Protein AF-A0A0W8E9D4-F1 (afdb_monomer_lite)

Structure (mmCIF, N/CA/C/O backbone):
data_AF-A0A0W8E9D4-F1
#
_entry.id   AF-A0A0W8E9D4-F1
#
loop_
_atom_site.group_PDB
_atom_site.id
_atom_site.type_symbol
_atom_site.label_atom_id
_atom_site.label_alt_id
_atom_site.label_comp_id
_atom_site.label_asym_id
_atom_site.label_entity_id
_atom_site.label_seq_id
_atom_site.pdbx_PDB_ins_code
_atom_site.Cartn_x
_atom_site.Cartn_y
_atom_site.Cartn_z
_atom_site.occupancy
_atom_site.B_iso_or_equiv
_atom_site.auth_seq_id
_atom_site.auth_comp_id
_atom_site.auth_asym_id
_atom_site.auth_atom_id
_atom_site.pdbx_PDB_model_num
ATOM 1 N N . MET A 1 1 ? -22.307 8.474 21.371 1.00 62.28 1 MET A N 1
ATOM 2 C CA . MET A 1 1 ? -20.896 8.875 21.581 1.00 62.28 1 MET A CA 1
ATOM 3 C C . MET A 1 1 ? -19.915 7.883 20.947 1.00 62.28 1 MET A C 1
ATOM 5 O O . MET A 1 1 ? -19.124 8.306 20.117 1.00 62.28 1 MET A O 1
ATOM 9 N N . LEU A 1 2 ? -20.023 6.575 21.234 1.00 71.31 2 LEU A N 1
ATOM 10 C CA . LEU A 1 2 ? -19.202 5.509 20.617 1.00 71.31 2 LEU A CA 1
ATOM 11 C C . LEU A 1 2 ? -19.192 5.527 19.077 1.00 71.31 2 LEU A C 1
ATOM 13 O O . LEU A 1 2 ? -18.129 5.437 18.475 1.00 71.31 2 LEU A O 1
ATOM 17 N N . GLY A 1 3 ? -20.348 5.739 18.438 1.00 76.81 3 GLY A N 1
ATOM 18 C CA . GLY A 1 3 ? -20.422 5.835 16.974 1.00 76.81 3 GLY A CA 1
ATOM 19 C C . GLY A 1 3 ? -19.587 6.976 16.375 1.00 76.81 3 GLY A C 1
ATOM 20 O O . GLY A 1 3 ? -19.017 6.812 15.299 1.00 76.81 3 GLY A O 1
ATOM 21 N N . CYS A 1 4 ? -19.449 8.110 17.073 1.00 84.75 4 CYS A N 1
ATOM 22 C CA . CYS A 1 4 ? -18.645 9.241 16.598 1.00 84.75 4 CYS A CA 1
ATOM 23 C C . CYS A 1 4 ? -17.145 8.936 16.681 1.00 84.75 4 CYS A C 1
ATOM 25 O O . CYS A 1 4 ? -16.416 9.212 15.732 1.00 84.75 4 CYS A O 1
ATOM 27 N N . PHE A 1 5 ? -16.699 8.320 17.783 1.00 84.50 5 PHE A N 1
ATOM 28 C CA . PHE A 1 5 ? -15.315 7.866 17.943 1.00 84.50 5 PHE A CA 1
ATOM 29 C C . PHE A 1 5 ? -14.932 6.832 16.882 1.00 84.50 5 PHE A C 1
ATOM 31 O O . PHE A 1 5 ? -13.875 6.947 16.263 1.00 84.50 5 PHE A O 1
ATOM 38 N N . GLU A 1 6 ? -15.817 5.871 16.617 1.00 84.94 6 GLU A N 1
ATOM 39 C CA . GLU A 1 6 ? -15.587 4.845 15.601 1.00 84.94 6 GLU A CA 1
ATOM 40 C C . GLU A 1 6 ? -15.520 5.450 14.193 1.00 84.94 6 GLU A C 1
ATOM 42 O O . GLU A 1 6 ? -14.621 5.151 13.409 1.00 84.94 6 GLU A O 1
ATOM 47 N N . THR A 1 7 ? -16.431 6.378 13.887 1.00 86.81 7 THR A N 1
ATOM 48 C CA . THR A 1 7 ? -16.439 7.092 12.603 1.00 86.81 7 THR A CA 1
ATOM 49 C C . THR A 1 7 ? -15.158 7.903 12.417 1.00 86.81 7 THR A C 1
ATOM 51 O O . THR A 1 7 ? -14.550 7.861 11.348 1.00 86.81 7 THR A O 1
ATOM 54 N N . PHE A 1 8 ? -14.705 8.600 13.462 1.00 89.50 8 PHE A N 1
ATOM 55 C CA . PHE A 1 8 ? -13.452 9.349 13.438 1.00 89.50 8 PHE A CA 1
ATOM 56 C C . PHE A 1 8 ? -12.242 8.430 13.225 1.00 89.50 8 PHE A C 1
ATOM 58 O O . PHE A 1 8 ? -11.394 8.713 12.379 1.00 89.50 8 PHE A O 1
ATOM 65 N N . SER A 1 9 ? -12.187 7.298 13.932 1.00 88.06 9 SER A N 1
ATOM 66 C CA . SER A 1 9 ? -11.136 6.285 13.778 1.00 88.06 9 SER A CA 1
ATOM 67 C C . SER A 1 9 ? -11.087 5.723 12.353 1.00 88.06 9 SER A C 1
ATOM 69 O O . SER A 1 9 ? -10.013 5.636 11.748 1.00 88.06 9 SER A O 1
ATOM 71 N N . LEU A 1 10 ? -12.249 5.429 11.765 1.00 89.44 10 LEU A N 1
ATOM 72 C CA . LEU A 1 10 ? -12.359 4.973 10.384 1.00 89.44 10 LEU A CA 1
ATOM 73 C C . LEU A 1 10 ? -11.870 6.033 9.384 1.00 89.44 10 LEU A C 1
ATOM 75 O O . LEU A 1 10 ? -11.114 5.709 8.468 1.00 89.44 10 LEU A O 1
ATOM 79 N N . ILE A 1 11 ? -12.284 7.295 9.544 1.00 91.81 11 ILE A N 1
ATOM 80 C CA . ILE A 1 11 ? -11.850 8.400 8.673 1.00 91.81 11 ILE A CA 1
ATOM 81 C C . ILE A 1 11 ? -10.336 8.594 8.775 1.00 91.81 11 ILE A C 1
ATOM 83 O O . ILE A 1 11 ? -9.656 8.662 7.754 1.00 91.81 11 ILE A O 1
ATOM 87 N N . ASN A 1 12 ? -9.794 8.616 9.992 1.00 92.00 12 ASN A N 1
ATOM 88 C CA . ASN A 1 12 ? -8.359 8.750 10.215 1.00 92.00 12 ASN A CA 1
ATOM 89 C C . ASN A 1 12 ? -7.582 7.590 9.566 1.00 92.00 12 ASN A C 1
ATOM 91 O O . ASN A 1 12 ? -6.578 7.806 8.891 1.00 92.00 12 ASN A O 1
ATOM 95 N N . SER A 1 13 ? -8.086 6.358 9.685 1.00 91.50 13 SER A N 1
ATOM 96 C CA . SER A 1 13 ? -7.471 5.181 9.057 1.00 91.50 13 SER A CA 1
ATOM 97 C C . SER A 1 13 ? -7.475 5.285 7.530 1.00 91.50 13 SER A C 1
ATOM 99 O O . SER A 1 13 ? -6.458 5.018 6.895 1.00 91.50 13 SER A O 1
ATOM 101 N N . LYS A 1 14 ? -8.572 5.766 6.929 1.00 93.69 14 LYS A N 1
ATOM 102 C CA . LYS A 1 14 ? -8.630 6.055 5.486 1.00 93.69 14 LYS A CA 1
ATOM 103 C C . LYS A 1 14 ? -7.586 7.081 5.051 1.00 93.69 14 LYS A C 1
ATOM 105 O O . LYS A 1 14 ? -6.910 6.858 4.050 1.00 93.69 14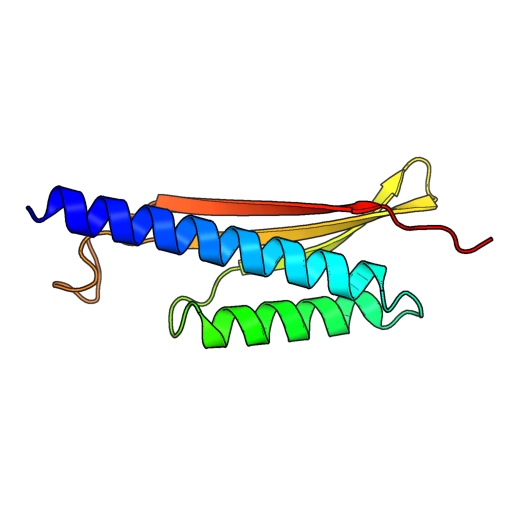 LYS A O 1
ATOM 110 N N . LEU A 1 15 ? -7.436 8.177 5.795 1.00 94.81 15 LEU A N 1
ATOM 111 C CA . LEU A 1 15 ? -6.452 9.219 5.486 1.00 94.81 15 LEU A CA 1
ATOM 112 C C . LEU A 1 15 ? -5.016 8.683 5.560 1.00 94.81 15 LEU A C 1
ATOM 114 O O . LEU A 1 15 ? -4.203 8.981 4.687 1.00 94.81 15 LEU A O 1
ATOM 118 N N . LYS A 1 16 ? -4.713 7.842 6.555 1.00 94.38 16 LYS A N 1
ATOM 119 C CA . LYS A 1 16 ? -3.405 7.182 6.686 1.00 94.38 16 LYS A CA 1
ATOM 120 C C . LYS A 1 16 ? -3.117 6.241 5.515 1.00 94.38 16 LYS A C 1
ATOM 122 O O . LYS A 1 16 ? -2.053 6.341 4.916 1.00 94.38 16 LYS A O 1
ATOM 127 N N . VAL A 1 17 ? -4.075 5.393 5.135 1.00 94.69 17 VAL A N 1
ATOM 128 C CA . VAL A 1 17 ? -3.941 4.478 3.985 1.00 94.69 17 VAL A CA 1
ATOM 129 C C . VAL A 1 17 ? -3.727 5.254 2.677 1.00 94.69 17 VAL A C 1
ATOM 131 O O . VAL A 1 17 ? -2.851 4.907 1.887 1.00 94.69 17 VAL A O 1
ATOM 134 N N . GLN A 1 18 ? -4.448 6.363 2.474 1.00 95.56 18 GLN A N 1
ATOM 135 C CA . GLN A 1 18 ? -4.227 7.259 1.330 1.00 95.56 18 GLN A CA 1
ATOM 136 C C . GLN A 1 18 ? -2.838 7.905 1.338 1.00 95.56 18 GLN A C 1
ATOM 138 O O . GLN A 1 18 ? -2.222 8.046 0.282 1.00 95.56 18 GLN A O 1
ATOM 143 N N . ARG A 1 19 ? -2.337 8.300 2.513 1.00 95.12 19 ARG A N 1
ATOM 144 C CA . ARG A 1 19 ? -0.996 8.874 2.656 1.00 95.12 19 ARG A CA 1
ATOM 145 C C . ARG A 1 19 ? 0.092 7.865 2.297 1.00 95.12 19 ARG A C 1
ATOM 147 O O . ARG A 1 19 ? 0.989 8.222 1.543 1.00 95.12 19 ARG A O 1
ATOM 154 N N . ILE A 1 20 ? -0.020 6.624 2.776 1.00 94.62 20 ILE A N 1
ATOM 155 C CA . ILE A 1 20 ? 0.916 5.539 2.439 1.00 94.62 20 ILE A CA 1
ATOM 156 C C . ILE A 1 20 ? 0.956 5.330 0.921 1.00 94.62 20 ILE A C 1
ATOM 158 O O . ILE A 1 20 ? 2.034 5.312 0.332 1.00 94.62 20 ILE A O 1
ATOM 162 N N . ALA A 1 21 ? -0.216 5.252 0.278 1.00 95.19 21 ALA A N 1
ATOM 163 C CA . ALA A 1 21 ? -0.304 5.076 -1.168 1.00 95.19 21 ALA A CA 1
ATOM 164 C C . ALA A 1 21 ? 0.390 6.221 -1.928 1.00 95.19 21 ALA A C 1
ATOM 166 O O . ALA A 1 21 ? 1.211 5.976 -2.811 1.00 95.19 21 ALA A O 1
ATOM 167 N N . ARG A 1 22 ? 0.101 7.477 -1.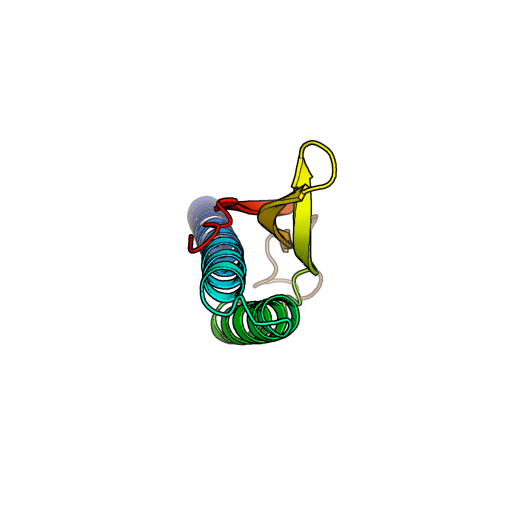562 1.00 94.12 22 ARG A N 1
ATOM 168 C CA . ARG A 1 22 ? 0.679 8.660 -2.221 1.00 94.12 22 ARG A CA 1
ATOM 169 C C . ARG A 1 22 ? 2.190 8.748 -2.062 1.00 94.12 22 ARG A C 1
ATOM 171 O O . ARG A 1 22 ? 2.875 8.984 -3.048 1.00 94.12 22 ARG A O 1
ATOM 178 N N . GLU A 1 23 ? 2.701 8.557 -0.852 1.00 93.06 23 GLU A N 1
ATOM 179 C CA . GLU A 1 23 ? 4.140 8.654 -0.593 1.00 93.06 23 GLU A CA 1
ATOM 180 C C . GLU A 1 23 ? 4.920 7.513 -1.247 1.00 93.06 23 GLU A C 1
ATOM 182 O O . GLU A 1 23 ? 5.989 7.762 -1.794 1.00 93.06 23 GLU A O 1
ATOM 187 N N . GLY A 1 24 ? 4.368 6.294 -1.266 1.00 91.88 24 GLY A N 1
ATOM 188 C CA . GLY A 1 24 ? 4.971 5.174 -1.989 1.00 91.88 24 GLY A CA 1
ATOM 189 C C . GLY A 1 24 ? 5.034 5.427 -3.496 1.00 91.88 24 GLY A C 1
ATOM 190 O O . GLY A 1 24 ? 6.096 5.308 -4.097 1.00 91.88 24 GLY A O 1
ATOM 191 N N . ALA A 1 25 ? 3.920 5.838 -4.115 1.00 91.06 25 ALA A N 1
ATOM 192 C CA . ALA A 1 25 ? 3.908 6.129 -5.551 1.00 91.06 25 ALA A CA 1
ATOM 193 C C . ALA A 1 25 ? 4.833 7.302 -5.918 1.00 91.06 25 ALA A C 1
ATOM 195 O O . ALA A 1 25 ? 5.533 7.239 -6.925 1.00 91.06 25 ALA A O 1
ATOM 196 N N . ARG A 1 26 ? 4.878 8.344 -5.079 1.00 90.38 26 ARG A N 1
ATOM 197 C CA . ARG A 1 26 ? 5.777 9.486 -5.260 1.00 90.38 26 ARG A CA 1
ATOM 198 C C . ARG A 1 26 ? 7.247 9.077 -5.184 1.00 90.38 26 ARG A C 1
ATOM 200 O O . ARG A 1 26 ? 8.037 9.541 -5.994 1.00 90.38 26 ARG A O 1
ATOM 207 N N . GLU A 1 27 ? 7.615 8.224 -4.233 1.00 90.44 27 GLU A N 1
ATOM 208 C CA . GLU A 1 27 ? 9.003 7.776 -4.078 1.00 90.44 27 GLU A CA 1
ATOM 209 C C . GLU A 1 27 ? 9.490 6.973 -5.284 1.00 90.44 27 GLU A C 1
ATOM 211 O O . GLU A 1 27 ? 10.615 7.169 -5.740 1.00 90.44 27 GLU A O 1
ATOM 216 N N . ALA A 1 28 ? 8.630 6.111 -5.830 1.00 89.25 28 ALA A N 1
ATOM 217 C CA . ALA A 1 28 ? 8.958 5.348 -7.029 1.00 89.25 28 ALA A CA 1
ATOM 218 C C . ALA A 1 28 ? 9.062 6.243 -8.268 1.00 89.25 28 ALA A C 1
ATOM 220 O O . ALA A 1 28 ? 9.905 5.980 -9.117 1.00 89.25 28 ALA A O 1
ATOM 221 N N . ALA A 1 29 ? 8.257 7.307 -8.355 1.00 86.38 29 ALA A N 1
ATOM 222 C CA . ALA A 1 29 ? 8.370 8.285 -9.434 1.00 86.38 29 ALA A CA 1
ATOM 223 C C . ALA A 1 29 ? 9.660 9.129 -9.342 1.00 86.38 29 ALA A C 1
ATOM 225 O O . ALA A 1 29 ? 10.213 9.500 -10.368 1.00 86.38 29 ALA A O 1
ATOM 226 N N . ILE A 1 30 ? 10.157 9.423 -8.133 1.00 86.88 30 ILE A N 1
ATOM 227 C CA . ILE A 1 30 ? 11.388 10.213 -7.935 1.00 86.88 30 ILE A CA 1
ATOM 228 C C . ILE A 1 30 ? 12.653 9.379 -8.196 1.00 86.88 30 ILE A C 1
ATOM 230 O O . ILE A 1 30 ? 13.603 9.876 -8.794 1.00 86.88 30 ILE A O 1
ATOM 234 N N . ASN A 1 31 ? 12.692 8.121 -7.748 1.00 83.38 31 ASN A N 1
ATOM 235 C CA . ASN A 1 31 ? 13.905 7.292 -7.772 1.00 83.38 31 ASN A CA 1
ATOM 236 C C . ASN A 1 31 ? 13.949 6.336 -8.976 1.00 83.38 31 ASN A C 1
ATOM 238 O O . ASN A 1 31 ? 14.174 5.135 -8.833 1.00 83.38 31 ASN A O 1
ATOM 242 N N . TYR A 1 32 ? 13.736 6.882 -10.168 1.00 69.62 32 TYR A N 1
ATOM 243 C CA . TYR A 1 32 ? 13.538 6.174 -11.439 1.00 69.62 32 TYR A CA 1
ATOM 244 C C . TYR A 1 32 ? 14.634 5.153 -11.836 1.00 69.62 32 TYR A C 1
ATOM 246 O O . TYR A 1 32 ? 14.382 4.256 -12.635 1.00 69.62 32 TYR A O 1
ATOM 254 N N . ASN A 1 33 ? 15.832 5.200 -11.254 1.00 66.88 33 ASN A N 1
ATOM 255 C CA . ASN A 1 33 ? 17.026 4.479 -11.726 1.00 66.88 33 ASN A CA 1
ATOM 256 C C . ASN A 1 33 ? 17.040 2.944 -11.482 1.00 66.88 33 ASN A C 1
ATOM 258 O O . ASN A 1 33 ? 18.085 2.373 -11.183 1.00 66.88 33 ASN A O 1
ATOM 262 N N . GLY A 1 34 ? 15.900 2.256 -11.581 1.00 64.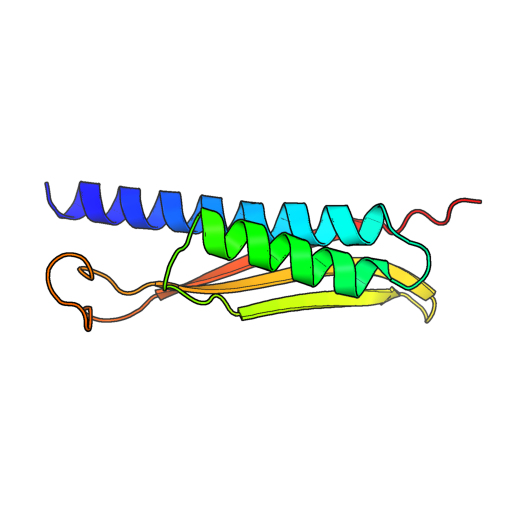00 34 GLY A N 1
ATOM 263 C CA . GLY A 1 34 ? 15.760 0.800 -11.440 1.00 64.00 34 GLY A CA 1
ATOM 264 C C . GLY A 1 34 ? 15.463 0.320 -10.016 1.00 64.00 34 GLY A C 1
ATOM 265 O O . GLY A 1 34 ? 14.805 -0.702 -9.845 1.00 64.00 34 GLY A O 1
ATOM 266 N N . GLU A 1 35 ? 15.846 1.090 -8.995 1.00 73.94 35 GLU A N 1
ATOM 267 C CA . GLU A 1 35 ? 15.604 0.764 -7.577 1.00 73.94 35 GLU A CA 1
ATOM 268 C C . GLU A 1 35 ? 14.335 1.422 -6.999 1.00 73.94 35 GLU A C 1
ATOM 270 O O . GLU A 1 35 ? 13.922 1.127 -5.875 1.00 73.94 35 GLU A O 1
ATOM 275 N N . GLY A 1 36 ? 13.670 2.295 -7.765 1.00 81.50 36 GLY A N 1
ATOM 276 C CA . GLY A 1 36 ? 12.548 3.106 -7.282 1.00 81.50 36 GLY A CA 1
ATOM 277 C C . GLY A 1 36 ? 11.368 2.305 -6.741 1.00 81.50 36 GLY A C 1
ATOM 278 O O . GLY A 1 36 ? 10.728 2.729 -5.781 1.00 81.50 36 GLY A O 1
ATOM 279 N N . LEU A 1 37 ? 11.098 1.119 -7.294 1.00 86.12 37 LEU A N 1
ATOM 280 C CA . LEU A 1 37 ? 10.025 0.247 -6.805 1.00 86.12 37 LEU A CA 1
ATOM 281 C C . LEU A 1 37 ? 10.314 -0.321 -5.414 1.00 86.12 37 LEU A C 1
ATOM 283 O O . LEU A 1 37 ? 9.403 -0.404 -4.586 1.00 86.12 37 LEU A O 1
ATOM 287 N N . ASP A 1 38 ? 11.557 -0.709 -5.152 1.00 88.88 38 ASP A N 1
ATOM 288 C CA . ASP A 1 38 ? 11.937 -1.282 -3.864 1.00 88.88 38 ASP A CA 1
ATOM 289 C C . ASP A 1 38 ? 12.072 -0.188 -2.802 1.00 88.88 38 ASP A C 1
ATOM 291 O O . ASP A 1 38 ? 11.564 -0.357 -1.691 1.00 88.88 38 ASP A O 1
ATOM 295 N N . LEU A 1 39 ? 12.602 0.983 -3.173 1.00 89.25 39 LEU A N 1
ATOM 296 C CA . LEU A 1 39 ? 12.594 2.181 -2.328 1.00 89.25 39 LEU A CA 1
ATOM 297 C C . LEU A 1 39 ? 11.168 2.627 -1.983 1.00 89.25 39 LEU A C 1
ATOM 299 O O . LEU A 1 39 ? 10.866 2.925 -0.827 1.00 89.25 39 LEU A O 1
ATOM 303 N N . ALA A 1 40 ? 10.252 2.602 -2.951 1.00 90.50 40 ALA A N 1
ATOM 304 C CA . ALA A 1 40 ? 8.849 2.919 -2.721 1.00 90.50 40 ALA A CA 1
ATOM 305 C C . ALA A 1 40 ? 8.164 1.942 -1.772 1.00 90.50 40 ALA A C 1
ATOM 307 O O . ALA A 1 40 ? 7.407 2.371 -0.899 1.00 90.50 40 ALA A O 1
ATOM 308 N N . LYS A 1 41 ? 8.421 0.637 -1.915 1.00 91.94 41 LYS A N 1
ATOM 309 C CA . LYS A 1 41 ? 7.904 -0.369 -0.979 1.00 91.94 41 LYS A CA 1
ATOM 310 C C . LYS A 1 41 ? 8.471 -0.160 0.420 1.00 91.94 41 LYS A C 1
ATOM 312 O O . LYS A 1 41 ? 7.698 -0.202 1.374 1.00 91.94 41 LYS A O 1
ATOM 317 N N . ALA A 1 42 ? 9.775 0.090 0.542 1.00 92.69 42 ALA A N 1
ATOM 318 C CA . ALA A 1 42 ? 10.423 0.361 1.821 1.00 92.69 42 ALA A CA 1
ATOM 319 C C . ALA A 1 42 ? 9.819 1.602 2.491 1.00 92.69 42 ALA A C 1
ATOM 321 O O . ALA A 1 42 ? 9.327 1.513 3.611 1.00 92.69 42 ALA A O 1
ATOM 322 N N . LYS A 1 43 ? 9.710 2.722 1.768 1.00 93.12 43 LYS A N 1
ATOM 323 C CA . LYS A 1 43 ? 9.113 3.954 2.296 1.00 93.12 43 LYS A CA 1
ATOM 324 C C . LYS A 1 43 ? 7.639 3.786 2.658 1.00 93.12 43 LYS A C 1
ATOM 326 O O . LYS A 1 43 ? 7.201 4.248 3.709 1.00 93.12 43 LYS A O 1
ATOM 331 N N . ALA A 1 44 ? 6.851 3.134 1.804 1.00 93.38 44 ALA A N 1
ATOM 332 C CA . ALA A 1 44 ? 5.446 2.870 2.094 1.00 93.38 44 ALA A CA 1
ATOM 333 C C . ALA A 1 44 ? 5.295 2.003 3.353 1.00 93.38 44 ALA A C 1
ATOM 335 O O . ALA A 1 44 ? 4.403 2.255 4.163 1.00 93.38 44 ALA A O 1
ATOM 336 N N . LYS A 1 45 ? 6.192 1.029 3.546 1.00 93.81 45 LYS A N 1
ATOM 337 C CA . LYS A 1 45 ? 6.245 0.202 4.750 1.00 93.81 45 LYS A CA 1
ATOM 338 C C . LYS A 1 45 ? 6.644 1.009 5.988 1.00 93.81 45 LYS A C 1
ATOM 340 O O . LYS A 1 45 ? 5.928 0.937 6.976 1.00 93.81 45 LYS A O 1
ATOM 345 N N . ASP A 1 46 ? 7.678 1.842 5.919 1.00 93.75 46 ASP A N 1
ATOM 346 C CA . ASP A 1 46 ? 8.100 2.687 7.046 1.00 93.75 46 ASP A CA 1
ATOM 347 C C . ASP A 1 46 ? 6.978 3.635 7.498 1.00 93.75 46 ASP A C 1
ATOM 349 O O . ASP A 1 46 ? 6.696 3.787 8.689 1.00 93.75 46 ASP A O 1
ATOM 353 N N . ILE A 1 47 ? 6.267 4.239 6.540 1.00 93.50 47 ILE A N 1
ATOM 354 C CA . ILE A 1 47 ? 5.103 5.091 6.816 1.00 93.50 47 ILE A CA 1
ATOM 355 C C . ILE A 1 47 ? 3.956 4.261 7.410 1.00 93.50 47 ILE A C 1
ATOM 357 O O . ILE A 1 47 ? 3.264 4.726 8.322 1.00 93.50 47 ILE A O 1
ATOM 361 N N . ALA A 1 48 ? 3.732 3.042 6.916 1.00 93.00 48 ALA A N 1
ATOM 362 C CA . ALA A 1 48 ? 2.735 2.141 7.482 1.00 93.00 48 ALA A CA 1
ATOM 363 C C . ALA A 1 48 ? 3.066 1.781 8.935 1.00 93.00 48 ALA A C 1
ATOM 365 O O . ALA A 1 48 ? 2.195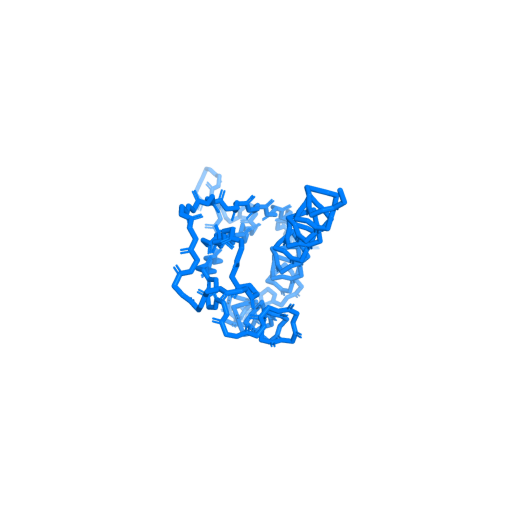 1.911 9.792 1.00 93.00 48 ALA A O 1
ATOM 366 N N . ASP A 1 49 ? 4.315 1.436 9.231 1.00 92.12 49 ASP A N 1
ATOM 367 C CA . ASP A 1 49 ? 4.773 1.095 10.577 1.00 92.12 49 ASP A CA 1
ATOM 368 C C . ASP A 1 49 ? 4.667 2.296 11.534 1.00 92.12 49 ASP A C 1
ATOM 370 O O . ASP A 1 49 ? 4.301 2.137 12.701 1.00 92.12 49 ASP A O 1
ATOM 374 N N . GLN A 1 50 ? 4.881 3.519 11.033 1.00 91.12 50 GLN A N 1
ATOM 375 C CA . GLN A 1 50 ? 4.732 4.748 11.814 1.00 91.12 50 GLN A CA 1
ATOM 376 C C . GLN A 1 50 ? 3.268 5.093 12.138 1.00 91.12 50 GLN A C 1
ATOM 378 O O . GLN A 1 50 ? 2.953 5.506 13.257 1.00 91.12 50 GLN A O 1
ATOM 383 N N . TYR A 1 51 ? 2.359 4.991 11.162 1.00 88.38 51 TYR A N 1
ATOM 384 C CA . TYR A 1 51 ? 0.985 5.496 11.304 1.00 88.38 51 TYR A CA 1
ATOM 385 C C . TYR A 1 51 ? -0.058 4.422 11.625 1.00 88.38 51 TYR A C 1
ATOM 387 O O . TYR A 1 51 ? -1.121 4.752 12.169 1.00 88.38 51 TYR A O 1
ATOM 395 N N . LEU A 1 52 ? 0.219 3.170 11.277 1.00 87.38 52 LEU A N 1
ATOM 396 C CA . LEU A 1 52 ? -0.648 2.001 11.414 1.00 87.38 52 LEU A CA 1
ATOM 397 C C . LEU A 1 52 ? 0.126 0.846 12.080 1.00 87.38 52 LEU A C 1
ATOM 399 O O . LEU A 1 52 ? 0.261 -0.240 11.504 1.00 87.38 52 LEU A O 1
ATOM 403 N N . PRO A 1 53 ? 0.628 1.048 13.314 1.00 81.31 53 PRO A N 1
ATOM 404 C CA . PRO A 1 53 ? 1.326 -0.012 14.020 1.00 81.31 53 PRO A CA 1
ATOM 405 C C . PRO A 1 53 ? 0.396 -1.222 14.178 1.00 81.31 53 PRO A C 1
ATOM 407 O O . PRO A 1 53 ? -0.798 -1.079 14.451 1.00 81.31 53 PRO A O 1
ATOM 410 N N . GLN A 1 54 ? 0.948 -2.424 14.000 1.00 79.62 54 GLN A N 1
ATOM 411 C CA . GLN A 1 54 ? 0.259 -3.712 14.195 1.00 79.62 54 GLN A CA 1
ATOM 412 C C . GLN A 1 54 ? -0.890 -4.031 13.218 1.00 79.62 54 GLN A C 1
ATOM 414 O O . GLN A 1 54 ? -1.545 -5.059 13.376 1.00 79.62 54 GLN A O 1
ATOM 419 N N . THR A 1 55 ? -1.144 -3.195 12.207 1.00 76.94 55 THR A N 1
ATOM 420 C CA . THR A 1 55 ? -2.261 -3.392 11.259 1.00 76.94 55 THR A CA 1
ATOM 421 C C . THR A 1 55 ? -1.840 -3.984 9.908 1.00 76.94 55 THR A C 1
ATOM 423 O O . THR A 1 55 ? -2.711 -4.300 9.105 1.00 76.94 55 THR A O 1
ATOM 426 N N . ASN A 1 56 ? -0.529 -4.176 9.697 1.00 84.50 56 ASN A N 1
ATOM 427 C CA . ASN A 1 56 ? 0.129 -4.829 8.551 1.00 84.50 56 ASN A CA 1
ATOM 428 C C . ASN A 1 56 ? -0.647 -4.722 7.216 1.00 84.50 56 ASN A C 1
ATOM 430 O O . ASN A 1 56 ? -1.173 -5.727 6.730 1.00 84.50 56 ASN A O 1
ATOM 434 N N . PRO A 1 57 ? -0.782 -3.507 6.651 1.00 90.75 57 PRO A N 1
ATOM 435 C CA . PRO A 1 57 ? -1.518 -3.303 5.406 1.00 90.75 57 PRO A CA 1
ATOM 436 C C . PRO A 1 57 ? -0.843 -4.010 4.217 1.00 90.75 57 PRO A C 1
ATOM 438 O O . PRO A 1 57 ? 0.381 -4.071 4.130 1.00 90.75 57 PRO A O 1
ATOM 441 N N . ASP A 1 58 ? -1.644 -4.496 3.265 1.00 93.94 58 ASP A N 1
ATOM 442 C CA . ASP A 1 58 ? -1.160 -5.040 1.987 1.00 93.94 58 ASP A CA 1
ATOM 443 C C . ASP A 1 58 ? -0.765 -3.882 1.066 1.00 93.94 58 ASP A C 1
ATOM 445 O O . ASP A 1 58 ? -1.626 -3.111 0.635 1.00 93.94 58 ASP A O 1
ATOM 449 N N . ILE A 1 59 ? 0.532 -3.747 0.787 1.00 93.69 59 ILE A N 1
ATOM 450 C CA . ILE A 1 59 ? 1.109 -2.683 -0.041 1.00 93.69 59 ILE A CA 1
ATOM 451 C C . ILE A 1 59 ? 1.630 -3.296 -1.341 1.00 93.69 59 ILE A C 1
ATOM 453 O O . ILE A 1 59 ? 2.507 -4.159 -1.337 1.00 93.69 59 ILE A O 1
ATOM 457 N N . LYS A 1 60 ? 1.129 -2.800 -2.471 1.00 93.81 60 LYS A N 1
ATOM 458 C CA . LYS A 1 60 ? 1.545 -3.194 -3.818 1.00 93.81 60 LYS A CA 1
ATOM 459 C C . LYS A 1 60 ? 2.008 -1.970 -4.582 1.00 93.81 60 LYS A C 1
ATOM 461 O O . LYS A 1 60 ? 1.223 -1.053 -4.793 1.00 93.81 60 LYS A O 1
ATOM 466 N N . VAL A 1 61 ? 3.257 -1.987 -5.029 1.00 91.38 61 VAL A N 1
ATOM 467 C CA . VAL A 1 61 ? 3.815 -0.964 -5.918 1.00 91.38 61 VAL A CA 1
ATOM 468 C C . VAL A 1 61 ? 4.210 -1.640 -7.221 1.00 91.38 61 VAL A C 1
ATOM 470 O O . VAL A 1 61 ? 4.907 -2.656 -7.190 1.00 91.38 61 VAL A O 1
ATOM 473 N N . TYR A 1 62 ? 3.740 -1.109 -8.344 1.00 89.56 62 TYR A N 1
ATOM 474 C CA . TYR A 1 62 ? 4.041 -1.631 -9.672 1.00 89.56 62 TYR A CA 1
ATOM 475 C C . TYR A 1 62 ? 4.050 -0.517 -10.717 1.00 89.56 62 TYR A C 1
ATOM 477 O O . TYR A 1 62 ? 3.380 0.505 -10.563 1.00 89.56 62 TYR A O 1
ATOM 485 N N . ILE A 1 63 ? 4.805 -0.739 -11.790 1.00 88.12 63 ILE A N 1
ATOM 486 C CA . ILE A 1 63 ? 4.764 0.105 -12.982 1.00 88.12 63 ILE A CA 1
ATOM 487 C C . ILE A 1 63 ? 3.609 -0.384 -13.845 1.00 88.12 63 ILE A C 1
ATOM 489 O O . ILE A 1 63 ? 3.489 -1.577 -14.134 1.00 88.12 63 ILE A O 1
ATOM 493 N N . ASN A 1 64 ? 2.742 0.537 -14.232 1.00 86.19 64 ASN A N 1
ATOM 494 C CA . ASN A 1 64 ? 1.717 0.286 -15.217 1.00 86.19 64 ASN A CA 1
ATOM 495 C C . ASN A 1 64 ? 2.227 0.733 -16.591 1.00 86.19 64 ASN A C 1
ATOM 497 O O . ASN A 1 64 ? 2.778 1.825 -16.752 1.00 86.19 64 ASN A O 1
ATOM 501 N N . LYS A 1 65 ? 2.059 -0.157 -17.571 1.00 84.00 65 LYS A N 1
ATOM 502 C CA . LYS A 1 65 ? 2.531 0.046 -18.937 1.00 84.00 65 LYS A CA 1
ATOM 503 C C . LYS A 1 65 ? 1.366 0.423 -19.836 1.00 84.00 65 LYS A C 1
ATOM 505 O O . LYS A 1 65 ? 0.327 -0.237 -19.806 1.00 84.00 65 LYS A O 1
ATOM 510 N N . VAL A 1 66 ? 1.547 1.444 -20.662 1.00 80.50 66 VAL A N 1
ATOM 511 C CA . VAL A 1 66 ? 0.591 1.829 -21.706 1.00 80.50 66 VAL A CA 1
ATOM 512 C C . VAL A 1 66 ? 1.303 1.653 -23.038 1.00 80.50 66 VAL A C 1
ATOM 514 O O . VAL A 1 66 ? 2.399 2.158 -23.224 1.00 80.50 66 VAL A O 1
ATOM 517 N N . ASN A 1 67 ? 0.717 0.873 -23.949 1.00 81.06 67 ASN A N 1
ATOM 518 C CA . ASN A 1 67 ? 1.314 0.543 -25.252 1.00 81.06 67 ASN A CA 1
ATOM 519 C C . ASN A 1 67 ? 2.707 -0.125 -25.193 1.00 81.06 67 ASN A C 1
ATOM 521 O O . ASN A 1 67 ? 3.454 -0.078 -26.162 1.00 81.06 67 ASN A O 1
ATOM 525 N N . GLY A 1 68 ? 3.037 -0.796 -24.084 1.00 77.81 68 GLY A N 1
ATOM 526 C CA . GLY A 1 68 ? 4.321 -1.487 -23.898 1.00 77.81 68 GLY A CA 1
ATOM 527 C C . GLY A 1 68 ? 5.411 -0.634 -23.243 1.00 77.81 68 GLY A C 1
ATOM 528 O O . GLY A 1 68 ? 6.419 -1.192 -22.811 1.00 77.81 68 GLY A O 1
ATOM 529 N N . GLU A 1 69 ? 5.168 0.666 -23.086 1.00 79.31 69 GLU A N 1
ATOM 530 C CA . GLU A 1 69 ? 6.068 1.619 -22.436 1.00 79.31 69 GLU A CA 1
ATOM 531 C C . GLU A 1 69 ? 5.651 1.867 -20.985 1.00 79.31 69 GLU A C 1
ATOM 533 O O . GLU A 1 69 ? 4.470 1.765 -20.631 1.00 79.31 69 GLU A O 1
ATOM 538 N N . ASP A 1 70 ? 6.630 2.161 -20.133 1.00 81.62 70 ASP A N 1
ATOM 539 C CA . ASP A 1 70 ? 6.406 2.478 -18.725 1.00 81.62 70 ASP A CA 1
ATOM 540 C C . ASP A 1 70 ? 5.741 3.858 -18.629 1.00 81.62 70 ASP A C 1
ATOM 542 O O . ASP A 1 70 ? 6.344 4.871 -18.958 1.00 81.62 70 ASP A O 1
ATOM 546 N N . ALA A 1 71 ? 4.469 3.899 -18.220 1.00 81.12 71 ALA A N 1
ATOM 547 C CA . ALA A 1 71 ? 3.659 5.117 -18.308 1.00 81.12 71 ALA A CA 1
ATOM 548 C C . ALA A 1 71 ? 3.437 5.787 -16.950 1.00 81.12 71 ALA A C 1
ATOM 550 O O . ALA A 1 71 ? 3.356 7.010 -16.832 1.00 81.12 71 ALA A O 1
ATOM 551 N N . ASN A 1 72 ? 3.256 4.985 -15.905 1.00 86.19 72 ASN A N 1
ATOM 552 C CA . ASN A 1 72 ? 2.970 5.481 -14.569 1.00 86.19 72 ASN A CA 1
ATOM 553 C C . ASN A 1 72 ? 3.292 4.456 -13.491 1.00 86.19 72 ASN A C 1
ATOM 555 O O . ASN A 1 72 ? 3.216 3.244 -13.683 1.00 86.19 72 ASN A O 1
ATOM 559 N N . VAL A 1 73 ? 3.582 4.971 -12.305 1.00 88.94 73 VAL A N 1
ATOM 560 C CA . VAL A 1 73 ? 3.725 4.171 -11.094 1.00 88.94 73 VAL A CA 1
ATOM 561 C C . VAL A 1 73 ? 2.391 4.130 -10.377 1.00 88.94 73 VAL A C 1
ATOM 563 O O . VAL A 1 73 ? 1.749 5.160 -10.154 1.00 88.94 73 VAL A O 1
ATOM 566 N N . VAL A 1 74 ? 2.004 2.933 -9.951 1.00 91.56 74 VAL A N 1
ATOM 567 C CA . VAL A 1 74 ? 0.816 2.704 -9.140 1.00 91.56 74 VAL A CA 1
ATOM 568 C C . VAL A 1 74 ? 1.225 2.135 -7.789 1.00 91.56 74 VAL A C 1
ATOM 570 O O . VAL A 1 74 ? 1.888 1.103 -7.710 1.00 91.56 74 VAL A O 1
ATOM 573 N N . CYS A 1 75 ? 0.787 2.789 -6.714 1.00 93.25 75 CYS A N 1
ATOM 574 C CA . CYS A 1 75 ? 0.849 2.250 -5.360 1.00 93.25 75 CYS A CA 1
ATOM 575 C C . CYS A 1 75 ? -0.572 2.005 -4.853 1.00 93.25 75 CYS A C 1
ATOM 577 O O . CYS A 1 75 ? -1.376 2.934 -4.746 1.00 93.25 75 CYS A O 1
ATOM 579 N N . SER A 1 76 ? -0.883 0.750 -4.547 1.00 95.12 76 SER A N 1
ATOM 580 C CA . SER A 1 76 ? -2.156 0.308 -3.992 1.00 95.12 76 SER A CA 1
ATOM 581 C C . SER A 1 76 ? -1.949 -0.222 -2.580 1.00 95.12 76 SER A C 1
ATOM 583 O O . SER A 1 76 ? -1.106 -1.084 -2.352 1.00 95.12 76 SER A O 1
ATOM 585 N N . VAL A 1 77 ? -2.755 0.261 -1.642 1.00 95.31 77 VAL A N 1
ATOM 586 C CA . VAL A 1 77 ? -2.695 -0.109 -0.229 1.00 95.31 77 VAL A CA 1
ATOM 587 C C . VAL A 1 77 ? -4.067 -0.589 0.216 1.00 95.31 77 VAL A C 1
ATOM 589 O O . VAL A 1 77 ? -5.066 0.102 0.003 1.00 95.31 77 VAL A O 1
ATOM 592 N N . SER A 1 78 ? -4.116 -1.761 0.843 1.00 94.56 78 SER A N 1
ATOM 593 C CA . SER A 1 78 ? -5.337 -2.340 1.408 1.00 94.56 7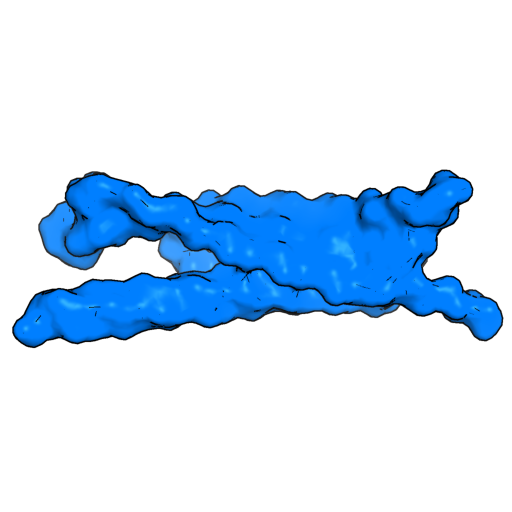8 SER A CA 1
ATOM 594 C C . SER A 1 78 ? -5.158 -2.607 2.899 1.00 94.56 78 SER A C 1
ATOM 596 O O . SER A 1 78 ? -4.170 -3.203 3.316 1.00 94.56 78 SER A O 1
ATOM 598 N N . LEU A 1 79 ? -6.130 -2.193 3.705 1.00 92.75 79 LEU A N 1
ATOM 599 C CA . LEU A 1 79 ? -6.154 -2.404 5.149 1.00 92.75 79 LEU A CA 1
ATOM 600 C C . LEU A 1 79 ? -7.481 -3.037 5.562 1.00 92.75 79 LEU A C 1
ATOM 602 O O . LEU A 1 79 ? -8.546 -2.484 5.285 1.00 92.75 79 LEU A O 1
ATOM 606 N N . ASP A 1 80 ? -7.420 -4.145 6.292 1.00 90.06 80 ASP A N 1
ATOM 607 C CA . ASP A 1 80 ? -8.600 -4.744 6.910 1.00 90.06 80 ASP A CA 1
ATOM 608 C C . ASP A 1 80 ? -8.881 -4.063 8.255 1.00 90.06 80 ASP A C 1
ATOM 610 O O . ASP A 1 80 ? -8.288 -4.375 9.287 1.00 90.06 80 ASP A O 1
ATOM 614 N N . TYR A 1 81 ? -9.792 -3.090 8.241 1.00 87.88 81 TYR A N 1
ATOM 615 C CA . TYR A 1 81 ? -10.202 -2.359 9.433 1.00 87.88 81 TYR A CA 1
ATOM 616 C C . TYR A 1 81 ? -11.218 -3.171 10.228 1.00 87.88 81 TYR A C 1
ATOM 618 O O . TYR A 1 81 ? -12.290 -3.498 9.714 1.00 87.88 81 TYR A O 1
ATOM 626 N N . LYS A 1 82 ? -10.918 -3.462 11.492 1.00 86.81 82 LYS A N 1
ATOM 627 C CA . LYS A 1 82 ? -11.846 -4.138 12.400 1.00 86.81 82 LYS A CA 1
ATOM 628 C C . LYS A 1 82 ? -12.501 -3.120 13.319 1.00 86.81 82 LYS A C 1
ATOM 630 O O . LYS A 1 82 ? -11.810 -2.330 13.957 1.00 86.81 82 LYS A O 1
ATOM 635 N N . PHE A 1 83 ? -13.827 -3.158 13.412 1.00 82.12 83 PHE A N 1
ATOM 636 C CA . PHE A 1 83 ? -14.534 -2.253 14.310 1.00 82.12 83 PHE A CA 1
ATOM 637 C C . PHE A 1 83 ? -14.355 -2.676 15.766 1.00 82.12 83 PHE A C 1
ATOM 639 O O . PHE A 1 83 ? -14.188 -3.863 16.067 1.00 82.12 83 PHE A O 1
ATOM 646 N N . VAL A 1 84 ? -14.446 -1.708 16.682 1.00 79.38 84 VAL A N 1
ATOM 647 C CA . VAL A 1 84 ? -14.462 -1.951 18.139 1.00 79.38 84 VAL A CA 1
ATOM 648 C C . VAL A 1 84 ? -13.180 -2.646 18.643 1.00 79.38 84 VAL A C 1
ATOM 650 O O . VAL A 1 84 ? -13.1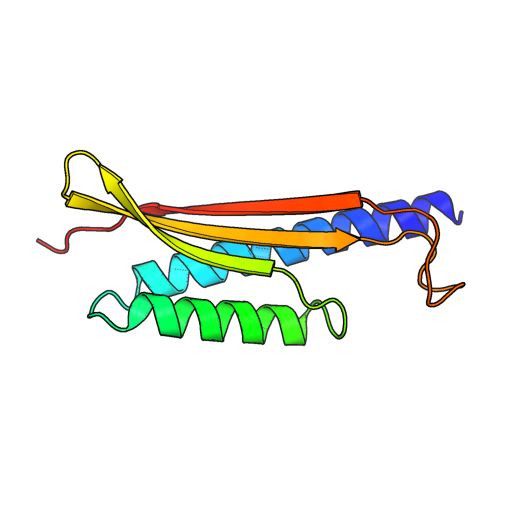43 -3.227 19.730 1.00 79.38 84 VAL A O 1
ATOM 653 N N . GLN A 1 85 ? -12.092 -2.561 17.870 1.00 71.56 85 GLN A N 1
ATOM 654 C CA . GLN A 1 85 ? -10.824 -3.240 18.154 1.00 71.56 85 GLN A CA 1
ATOM 655 C C . GLN A 1 85 ? -10.178 -2.769 19.470 1.00 71.56 85 GLN A C 1
ATOM 657 O O . GLN A 1 85 ? -9.413 -3.497 20.097 1.00 71.56 85 GLN A O 1
ATOM 662 N N . TYR A 1 86 ? -10.545 -1.565 19.926 1.00 69.19 86 TYR A N 1
ATOM 663 C CA . TYR A 1 86 ? -10.142 -1.014 21.219 1.00 69.19 86 TYR A CA 1
ATOM 664 C C . TYR A 1 86 ? -10.713 -1.794 22.418 1.00 69.19 86 TYR A C 1
ATOM 666 O O . TYR A 1 86 ? -10.067 -1.875 23.457 1.00 69.19 86 TYR A O 1
ATOM 674 N N . PHE A 1 87 ? -11.903 -2.395 22.285 1.00 69.19 87 PHE A N 1
ATOM 675 C CA . PHE A 1 87 ? -12.560 -3.129 23.377 1.00 69.19 87 PHE A CA 1
ATOM 676 C C . PHE A 1 87 ? -12.419 -4.650 23.250 1.00 69.19 87 PHE A C 1
ATOM 678 O O . PHE A 1 87 ? -12.459 -5.357 24.254 1.00 69.19 87 PHE A O 1
ATOM 685 N N . ARG A 1 88 ? -12.245 -5.175 22.031 1.00 71.12 88 ARG A N 1
ATOM 686 C CA . ARG A 1 88 ? -11.930 -6.589 21.779 1.00 71.12 88 ARG A CA 1
ATOM 687 C C . ARG A 1 88 ? -10.788 -6.662 20.781 1.00 71.12 88 ARG A C 1
ATOM 689 O O . ARG A 1 88 ? -10.949 -6.194 19.660 1.00 71.12 88 ARG A O 1
ATOM 696 N N . LYS A 1 89 ? -9.676 -7.308 21.148 1.00 66.56 89 LYS A N 1
ATOM 697 C CA . LYS A 1 89 ? -8.518 -7.492 20.249 1.00 66.56 89 LYS A CA 1
ATOM 698 C C . LYS A 1 89 ? -8.899 -8.172 18.925 1.00 66.56 89 LYS A C 1
ATOM 700 O O . LYS A 1 89 ? -8.328 -7.852 17.885 1.00 66.56 89 LYS A O 1
ATOM 705 N N . ASP A 1 90 ? -9.917 -9.031 18.957 1.00 66.12 90 ASP A N 1
ATOM 706 C CA . ASP A 1 90 ? -10.434 -9.727 17.774 1.00 66.12 90 ASP A CA 1
ATOM 707 C C . ASP A 1 90 ? -11.351 -8.857 16.896 1.00 66.12 90 ASP A C 1
ATOM 709 O O . ASP A 1 90 ? -11.603 -9.210 15.742 1.00 66.12 90 ASP A O 1
ATOM 713 N N . GLY A 1 91 ? -11.790 -7.697 17.402 1.00 65.62 91 GLY A N 1
ATOM 714 C CA . GLY A 1 91 ? -12.759 -6.803 16.766 1.00 65.62 91 GLY A CA 1
ATOM 715 C C . GLY A 1 91 ? -14.144 -7.435 16.586 1.00 65.62 91 GLY A C 1
ATOM 716 O O . GLY A 1 91 ? -14.400 -8.560 17.016 1.00 65.62 91 GLY A O 1
ATOM 717 N N . ILE A 1 92 ? -15.065 -6.702 15.958 1.00 71.94 92 ILE A N 1
ATOM 718 C CA . ILE A 1 92 ? -16.346 -7.240 15.475 1.00 71.94 92 ILE A CA 1
ATOM 719 C C . ILE A 1 92 ? -16.543 -6.796 14.025 1.00 71.94 92 ILE A C 1
ATOM 721 O O . ILE A 1 92 ? -16.567 -5.602 13.729 1.00 71.94 92 ILE A O 1
ATOM 725 N N . GLY A 1 93 ? -16.700 -7.765 13.120 1.00 73.06 93 GLY A N 1
ATOM 726 C CA . GLY A 1 93 ? -16.787 -7.501 11.683 1.00 73.06 93 GLY A CA 1
ATOM 727 C C . GLY A 1 93 ? -15.495 -6.912 11.099 1.00 73.06 93 GLY A C 1
ATOM 728 O O . GLY A 1 93 ? -14.463 -6.824 11.765 1.00 73.06 93 GLY A O 1
ATOM 729 N N . GLY A 1 94 ? -15.546 -6.513 9.829 1.00 78.88 94 GLY A N 1
ATOM 730 C CA . GLY A 1 94 ? -14.405 -5.909 9.151 1.00 78.88 94 GLY A CA 1
ATOM 731 C C . GLY A 1 94 ? -14.817 -5.112 7.921 1.00 78.88 94 GLY A C 1
ATOM 732 O O . GLY A 1 94 ? -15.785 -5.449 7.239 1.00 78.88 94 GLY A O 1
ATOM 733 N N . LYS A 1 95 ? -14.083 -4.038 7.640 1.00 85.19 95 LYS A N 1
ATOM 734 C CA . LYS A 1 95 ? -14.208 -3.244 6.423 1.00 85.19 95 LYS A CA 1
ATOM 735 C C . LYS A 1 95 ? -12.847 -3.132 5.765 1.00 85.19 95 LYS A C 1
ATOM 737 O O . LYS A 1 95 ? -11.913 -2.600 6.356 1.00 85.19 95 LYS A O 1
ATOM 742 N N . LYS A 1 96 ? -12.759 -3.565 4.512 1.00 89.06 96 LYS A N 1
ATOM 743 C CA . LYS A 1 96 ? -11.556 -3.352 3.719 1.00 89.06 96 LYS A CA 1
ATOM 744 C C . LYS A 1 96 ? -11.485 -1.885 3.279 1.00 89.06 96 LYS A C 1
ATOM 746 O O . LYS A 1 96 ? -12.412 -1.359 2.659 1.00 89.06 96 LYS A O 1
ATOM 751 N N . ILE A 1 97 ? -10.408 -1.210 3.662 1.00 92.50 97 ILE A N 1
ATOM 752 C CA . ILE A 1 97 ? -10.065 0.149 3.253 1.00 92.50 97 ILE A CA 1
ATOM 753 C C . ILE A 1 97 ? -9.018 0.033 2.157 1.00 92.50 97 ILE A C 1
ATOM 755 O O . ILE A 1 97 ? -7.914 -0.429 2.417 1.00 92.50 97 ILE A O 1
ATOM 759 N N . ASN A 1 98 ? -9.356 0.494 0.959 1.00 94.31 98 ASN A N 1
ATOM 760 C CA . ASN A 1 98 ? -8.434 0.518 -0.169 1.00 94.31 98 ASN A CA 1
ATOM 761 C C . ASN A 1 98 ? -8.089 1.965 -0.512 1.00 94.31 98 ASN A C 1
ATOM 763 O O . ASN A 1 98 ? -8.973 2.829 -0.516 1.00 94.31 98 ASN A O 1
ATOM 767 N N . ALA A 1 99 ? -6.828 2.221 -0.836 1.00 95.06 99 ALA A N 1
ATOM 768 C CA . ALA A 1 99 ? -6.410 3.441 -1.506 1.00 95.06 99 ALA A CA 1
ATOM 769 C C . ALA A 1 99 ? -5.419 3.117 -2.616 1.00 95.06 99 ALA A C 1
ATOM 771 O O . ALA A 1 99 ? -4.575 2.236 -2.475 1.00 95.06 99 ALA A O 1
ATOM 772 N N . THR A 1 100 ? -5.503 3.882 -3.696 1.00 95.25 100 THR A N 1
ATOM 773 C CA . THR A 1 100 ? -4.586 3.779 -4.824 1.00 95.25 100 THR A CA 1
ATOM 774 C C . THR A 1 100 ? -4.118 5.177 -5.184 1.00 95.25 100 THR A C 1
ATOM 776 O O . THR A 1 100 ? -4.921 6.111 -5.236 1.00 95.25 100 THR A O 1
ATOM 779 N N . ALA A 1 101 ? -2.819 5.322 -5.404 1.00 93.44 101 ALA A N 1
ATOM 780 C CA . ALA A 1 101 ? -2.212 6.526 -5.937 1.00 93.44 101 ALA A CA 1
ATOM 781 C C . ALA A 1 101 ? -1.493 6.179 -7.236 1.00 93.44 101 ALA A C 1
ATOM 783 O O . ALA A 1 101 ? -0.827 5.147 -7.327 1.00 93.44 101 ALA A O 1
ATOM 784 N N . ILE A 1 102 ? -1.656 7.050 -8.224 1.00 91.25 102 ILE A N 1
ATOM 785 C CA . ILE A 1 102 ? -1.058 6.925 -9.545 1.00 91.25 102 ILE A CA 1
ATOM 786 C C . ILE A 1 102 ? -0.247 8.191 -9.763 1.00 91.25 102 ILE A C 1
ATOM 788 O O . ILE A 1 102 ? -0.796 9.287 -9.643 1.00 91.25 102 ILE A O 1
ATOM 792 N N . TYR A 1 103 ? 1.037 8.033 -10.051 1.00 87.56 103 TYR A N 1
ATOM 793 C CA . TYR A 1 103 ? 1.913 9.136 -10.423 1.00 87.56 103 TYR A CA 1
ATOM 794 C C . TYR A 1 103 ? 2.404 8.908 -11.849 1.00 87.56 103 TYR A C 1
ATOM 796 O O . TYR A 1 103 ? 2.793 7.778 -12.164 1.00 87.56 103 TYR A O 1
ATOM 804 N N . PRO A 1 104 ? 2.339 9.934 -12.718 1.00 82.00 104 PRO A N 1
ATOM 805 C CA . PRO A 1 104 ? 2.900 9.826 -14.051 1.00 82.00 104 PRO A CA 1
ATOM 806 C C . PRO A 1 104 ? 4.385 9.510 -13.934 1.00 82.00 104 PRO A C 1
ATOM 808 O O . PRO A 1 104 ? 5.076 9.999 -13.038 1.00 82.00 104 PRO A O 1
ATOM 811 N N . TRP A 1 105 ? 4.837 8.652 -14.831 1.00 70.56 105 TRP A N 1
ATOM 812 C CA . TRP A 1 105 ? 6.246 8.476 -15.084 1.00 70.56 105 TRP A CA 1
ATOM 813 C C . TRP A 1 105 ? 6.640 9.612 -16.019 1.00 70.56 105 TRP A C 1
ATOM 815 O O . TRP A 1 105 ? 6.152 9.678 -17.146 1.00 70.56 105 TRP A O 1
ATOM 825 N N . GLU A 1 106 ? 7.408 10.578 -15.524 1.00 60.81 106 GLU A N 1
ATOM 826 C CA . GLU A 1 106 ? 8.046 11.529 -16.427 1.00 60.81 106 GLU A CA 1
ATOM 827 C C . GLU A 1 106 ? 9.199 10.788 -17.096 1.00 60.81 106 GLU A C 1
ATOM 829 O O . GLU A 1 106 ? 10.201 10.481 -16.448 1.00 60.81 106 GLU A O 1
ATOM 834 N N . ASP A 1 107 ? 9.052 10.507 -18.393 1.00 50.09 107 ASP A N 1
ATOM 835 C CA . ASP A 1 107 ? 10.211 10.379 -19.267 1.00 50.09 107 ASP A CA 1
ATOM 836 C C . ASP A 1 107 ? 11.001 11.680 -19.109 1.00 50.09 107 ASP A C 1
ATOM 838 O O . ASP A 1 107 ? 10.607 12.733 -19.614 1.00 50.09 107 ASP A O 1
ATOM 842 N N . GLN A 1 108 ? 12.087 11.635 -18.338 1.00 51.09 108 GLN A N 1
ATOM 843 C CA . GLN A 1 108 ? 13.083 12.696 -18.358 1.00 51.09 108 GLN A CA 1
ATOM 844 C C . GLN A 1 108 ? 13.789 12.620 -19.715 1.00 51.09 108 GLN A C 1
ATOM 846 O O . GLN A 1 108 ? 14.824 11.969 -19.848 1.00 51.09 108 GLN A O 1
ATOM 851 N N . THR A 1 109 ? 13.170 13.221 -20.732 1.00 41.28 109 THR A N 1
ATOM 852 C CA . THR A 1 109 ? 13.827 13.587 -21.994 1.00 41.28 109 THR A CA 1
ATOM 853 C C . THR A 1 109 ? 14.901 14.631 -21.758 1.00 41.28 109 THR A C 1
ATOM 855 O O . THR A 1 109 ? 14.598 15.603 -21.026 1.00 41.28 109 THR A O 1
#

Secondary structure (DSSP, 8-state):
-HHHHHHHHHHHHHHHHHHHHHHHHHHHHH-TTTTHHHHHHHHHHHHHHHHSTT---EEEEEEEEETTEEEEEEEEEEEEEEETTTT-TT-EEEEEEEEEEEEE-----

Organism: NCBI:txid938273

Sequence (109 aa):
MLGCFETFSLINSKLKVQRIAREGAREAAINYNGEGLDLAKAKAKDIADQYLPQTNPDIKVYINKVNGEDANVVCSVSLDYKFVQYFRKDGIGGKKINATAIYPWEDQT

Foldseek 3Di:
DLVVVQVVVVVLVLVLQQVLQAQLQVQLLVVVPVCSNVRSVVSSVVSCCVRPPPQPWDWDWDFDDDPNHRWKIKIKIKTWDATPCVPPVVGDDTDIRIYMDIDTRDPPD

pLDDT: mean 84.64, std 10.88, range [41.28, 95.56]

Radius of gyration: 16.08 Å; chains: 1; bounding box: 38×23×49 Å